Protein AF-A0A818M8B7-F1 (afdb_monomer)

Nearest PDB structures (foldseek):
  6uel-assembly1_A  TM=8.798E-01  e=2.256E-03  Homo sapiens
  6w2j-assembly1_A  TM=8.825E-01  e=2.415E-03  Homo sapiens
  6uel-assembly2_B  TM=9.240E-01  e=3.629E-03  Homo sapiens
  5dot-assembly1_A  TM=8.848E-01  e=3.629E-03  Homo sapiens
  6w2j-assembly2_B  TM=8.796E-01  e=3.391E-03  Homo sapiens

Sequence (70 aa):
QTSIDLPNKIFCEQITDTHVLPVIREERPYGMLLSFGERTALHCGIRLHEENMLAAYLCNILGEQNIFIC

Solvent-accessible surface area (backbone atoms only — not comparable to full-atom values): 4363 Å² total; per-residue (Å²): 135,79,79,74,82,67,66,95,61,83,59,94,63,71,77,38,68,84,58,47,50,60,50,47,67,73,68,53,44,70,35,42,26,45,89,84,38,59,73,58,41,39,53,41,53,49,48,40,52,77,69,47,60,32,62,84,58,64,30,40,82,35,77,96,65,82,37,74,64,101

Foldseek 3Di:
DDPPPDAPDADP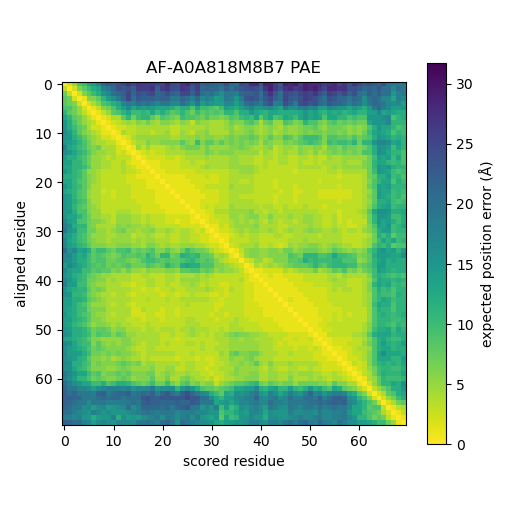DDLACVVVLVVCVVVLDCEDEQPPPDPSNVVSVVVCVVVCVCVVSNYYHDYPDDDDHD

Structure (mmCIF, N/CA/C/O backbone):
data_AF-A0A818M8B7-F1
#
_entry.id   AF-A0A818M8B7-F1
#
loop_
_atom_site.group_PDB
_atom_site.id
_atom_site.type_symbol
_atom_site.label_atom_id
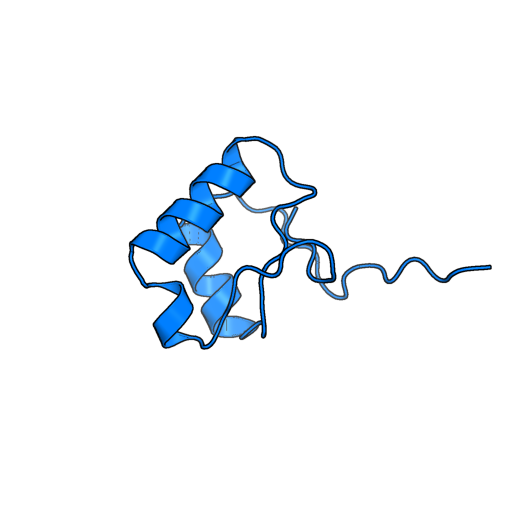_atom_site.label_alt_id
_atom_site.label_comp_id
_atom_site.label_asym_id
_atom_site.label_entity_id
_atom_site.label_seq_id
_atom_site.pdbx_PDB_ins_code
_atom_site.Cartn_x
_atom_site.Cartn_y
_atom_site.Cartn_z
_atom_site.occupancy
_atom_site.B_iso_or_equiv
_atom_site.auth_seq_id
_atom_site.auth_comp_id
_atom_site.auth_asym_id
_atom_site.auth_atom_id
_atom_site.pdbx_PDB_model_num
ATOM 1 N N . GLN A 1 1 ? -10.542 27.905 -2.567 1.00 39.03 1 GLN A N 1
ATOM 2 C CA . GLN A 1 1 ? -9.615 27.488 -1.500 1.00 39.03 1 GLN A CA 1
ATOM 3 C C . GLN A 1 1 ? -9.926 26.033 -1.207 1.00 39.03 1 GLN A C 1
ATOM 5 O O . GLN A 1 1 ? -10.794 25.738 -0.403 1.00 39.03 1 GLN A O 1
ATOM 10 N N . THR A 1 2 ? -9.352 25.129 -1.992 1.00 46.03 2 THR A N 1
ATOM 11 C CA . THR A 1 2 ? -9.448 23.691 -1.747 1.00 46.03 2 THR A CA 1
ATOM 12 C C . THR A 1 2 ? -8.364 23.364 -0.737 1.00 46.03 2 THR A C 1
ATOM 14 O O . THR A 1 2 ? -7.182 23.531 -1.031 1.00 46.03 2 THR A O 1
ATOM 17 N N . SER A 1 3 ? -8.763 23.005 0.480 1.00 47.94 3 SER A N 1
ATOM 18 C CA . SER A 1 3 ? -7.850 22.424 1.456 1.00 47.94 3 SER A CA 1
ATOM 19 C C . SER A 1 3 ? -7.258 21.182 0.803 1.00 47.94 3 SER A C 1
ATOM 21 O O . SER A 1 3 ? -7.977 20.223 0.547 1.00 47.94 3 SER A O 1
ATOM 23 N N . ILE A 1 4 ? -5.985 21.244 0.421 1.00 58.28 4 ILE A N 1
ATOM 24 C CA . ILE A 1 4 ? -5.227 20.052 0.059 1.00 58.28 4 ILE A CA 1
ATOM 25 C C . ILE A 1 4 ? -5.264 19.208 1.328 1.00 58.28 4 ILE A C 1
ATOM 27 O O . ILE A 1 4 ? -4.709 19.635 2.340 1.00 58.28 4 ILE A O 1
ATOM 31 N N . ASP A 1 5 ? -6.006 18.102 1.306 1.00 57.41 5 ASP A N 1
ATOM 32 C CA . ASP A 1 5 ? -6.006 17.106 2.374 1.00 57.41 5 ASP A CA 1
ATOM 33 C C . ASP A 1 5 ? -4.565 16.608 2.512 1.00 57.41 5 ASP A C 1
ATOM 35 O O . ASP A 1 5 ? -4.104 15.728 1.783 1.00 57.41 5 ASP A O 1
ATOM 39 N N . LEU A 1 6 ? -3.805 17.270 3.385 1.00 57.56 6 LEU A N 1
ATOM 40 C CA . LEU A 1 6 ? -2.477 16.828 3.756 1.00 57.56 6 LEU A CA 1
ATOM 41 C C . LEU A 1 6 ? -2.638 15.445 4.391 1.00 57.56 6 LEU A C 1
ATOM 43 O O . LEU A 1 6 ? -3.542 15.258 5.212 1.00 57.56 6 LEU A O 1
ATOM 47 N N . PRO A 1 7 ? -1.775 14.476 4.055 1.00 63.56 7 PRO A N 1
ATOM 48 C CA . PRO A 1 7 ? -1.821 13.186 4.715 1.00 63.56 7 PRO A CA 1
ATOM 49 C C . PRO A 1 7 ? -1.656 13.380 6.228 1.00 63.56 7 PRO A C 1
ATOM 51 O O . PRO A 1 7 ? -0.744 14.067 6.685 1.00 63.56 7 PRO A O 1
ATOM 54 N N . ASN A 1 8 ? -2.542 12.753 7.007 1.00 67.75 8 ASN A N 1
ATOM 55 C CA . ASN A 1 8 ? -2.513 12.821 8.472 1.00 67.75 8 ASN A CA 1
ATOM 56 C C . ASN A 1 8 ? -1.201 12.274 9.062 1.00 67.75 8 ASN A C 1
ATOM 58 O O . ASN A 1 8 ? -0.823 12.645 10.172 1.00 67.75 8 ASN A O 1
ATOM 62 N N . LYS A 1 9 ? -0.514 11.387 8.330 1.00 71.00 9 LYS A N 1
ATOM 63 C CA . LYS A 1 9 ? 0.789 10.816 8.679 1.00 71.00 9 LYS A CA 1
ATOM 64 C C . LYS A 1 9 ? 1.635 10.641 7.425 1.00 71.00 9 LYS A C 1
ATOM 66 O O . LYS A 1 9 ? 1.122 10.240 6.385 1.00 71.00 9 LYS A O 1
ATOM 71 N N . ILE A 1 10 ? 2.927 10.924 7.552 1.00 74.50 10 ILE A N 1
ATOM 72 C CA . ILE A 1 10 ? 3.922 10.768 6.490 1.00 74.50 10 ILE A CA 1
ATOM 73 C C . ILE A 1 10 ? 4.967 9.773 6.993 1.00 74.50 10 ILE A C 1
ATOM 75 O O . ILE A 1 10 ? 5.558 9.994 8.051 1.00 74.50 10 ILE A O 1
ATOM 79 N N . PHE A 1 11 ? 5.189 8.695 6.243 1.00 74.69 11 PHE A N 1
ATOM 80 C CA . PHE A 1 11 ? 6.186 7.671 6.553 1.00 74.69 11 PHE A CA 1
ATOM 81 C C . PHE A 1 11 ? 7.363 7.811 5.589 1.00 74.69 11 PHE A C 1
ATOM 83 O O . PHE A 1 11 ? 7.268 7.397 4.448 1.00 74.69 11 PHE A O 1
ATOM 90 N N . CYS A 1 12 ? 8.479 8.387 6.036 1.00 73.88 12 CYS A N 1
ATOM 91 C CA . CYS A 1 12 ? 9.677 8.563 5.203 1.00 73.88 12 CYS A CA 1
ATOM 92 C C . CYS A 1 12 ? 10.599 7.329 5.257 1.00 73.88 12 CYS A C 1
ATOM 94 O O . CYS A 1 12 ? 11.791 7.450 5.546 1.00 73.88 12 CYS A O 1
ATOM 96 N N . GLU A 1 13 ? 10.040 6.137 5.057 1.00 76.88 13 GLU A N 1
ATOM 97 C CA . GLU A 1 13 ? 10.785 4.873 5.061 1.00 76.88 13 GLU A CA 1
ATOM 98 C C . GLU A 1 13 ? 11.068 4.378 3.638 1.00 76.88 13 GLU A C 1
ATOM 100 O O . GLU A 1 13 ? 10.564 4.910 2.652 1.00 76.88 13 GLU A O 1
ATOM 105 N N . GLN A 1 14 ? 11.909 3.351 3.501 1.00 78.75 14 GLN A N 1
ATOM 106 C CA . GLN A 1 14 ? 12.172 2.770 2.187 1.00 78.75 14 GLN A CA 1
ATOM 107 C C . GLN A 1 14 ? 10.942 2.031 1.663 1.00 78.75 14 GLN A C 1
ATOM 109 O O . GLN A 1 14 ? 10.392 1.169 2.351 1.00 78.75 14 GLN A O 1
ATOM 114 N N . ILE A 1 15 ? 10.565 2.302 0.411 1.00 80.25 15 ILE A N 1
ATOM 115 C CA . ILE A 1 15 ? 9.405 1.678 -0.234 1.00 80.25 15 ILE A CA 1
ATOM 116 C C . ILE A 1 15 ? 9.721 0.225 -0.609 1.00 80.25 15 ILE A C 1
ATOM 118 O O . ILE A 1 15 ? 10.064 -0.108 -1.742 1.00 80.25 15 ILE A O 1
ATOM 122 N N . THR A 1 16 ? 9.628 -0.641 0.391 1.00 83.75 16 THR A N 1
ATOM 123 C CA . THR A 1 16 ? 9.873 -2.081 0.318 1.00 83.75 16 THR A CA 1
ATOM 124 C C . THR A 1 16 ? 8.825 -2.804 1.150 1.00 83.75 16 THR A C 1
ATOM 126 O O . THR A 1 16 ? 8.392 -2.303 2.187 1.00 83.75 16 THR A O 1
ATOM 129 N N . ASP A 1 17 ? 8.434 -4.000 0.728 1.00 83.31 17 ASP A N 1
ATOM 130 C CA . ASP A 1 17 ? 7.358 -4.774 1.355 1.00 83.31 17 ASP A CA 1
ATOM 131 C C . ASP A 1 17 ? 7.577 -4.966 2.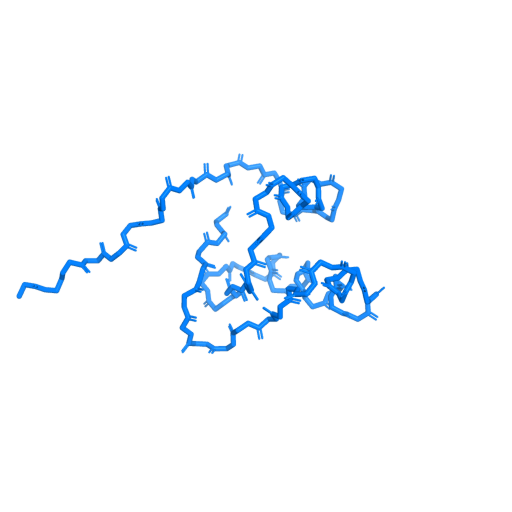860 1.00 83.31 17 ASP A C 1
ATOM 133 O O . ASP A 1 17 ? 6.640 -4.860 3.643 1.00 83.31 17 ASP A O 1
ATOM 137 N N . THR A 1 18 ? 8.827 -5.189 3.280 1.00 85.81 18 THR A N 1
ATOM 138 C CA . THR A 1 18 ? 9.202 -5.416 4.683 1.00 85.81 18 THR A CA 1
ATOM 139 C C . THR A 1 18 ? 8.998 -4.194 5.572 1.00 85.81 18 THR A C 1
ATOM 141 O O . THR A 1 18 ? 8.740 -4.359 6.761 1.00 85.81 18 THR A O 1
ATOM 144 N N . HIS A 1 19 ? 9.105 -2.990 5.009 1.00 85.56 19 HIS A N 1
ATOM 145 C CA . HIS A 1 19 ? 8.871 -1.729 5.717 1.00 85.56 19 HIS A CA 1
ATOM 146 C C . HIS A 1 19 ? 7.411 -1.275 5.603 1.00 85.56 19 HIS A C 1
ATOM 148 O O . HIS A 1 19 ? 6.845 -0.741 6.552 1.00 85.56 19 HIS A O 1
ATOM 154 N N . VAL A 1 20 ? 6.759 -1.559 4.475 1.00 84.88 20 VAL A N 1
ATOM 155 C CA . VAL A 1 20 ? 5.379 -1.136 4.204 1.00 84.88 20 VAL A CA 1
ATOM 156 C C . VAL A 1 20 ? 4.345 -2.032 4.905 1.00 84.88 20 VAL A C 1
ATOM 158 O O . VAL A 1 20 ? 3.337 -1.524 5.396 1.00 84.88 20 VAL A O 1
ATOM 161 N N . LEU A 1 21 ? 4.578 -3.346 5.029 1.00 85.75 21 LEU A N 1
ATOM 162 C CA . LEU A 1 21 ? 3.641 -4.257 5.711 1.00 85.75 21 LEU A CA 1
ATOM 163 C C . LEU A 1 21 ? 3.353 -3.867 7.169 1.00 85.75 21 LEU A C 1
ATOM 165 O O . LEU A 1 21 ? 2.181 -3.839 7.550 1.00 85.75 21 LEU A O 1
ATOM 169 N N . PRO A 1 22 ? 4.372 -3.595 8.012 1.00 87.31 22 PRO A N 1
ATOM 170 C CA . PRO A 1 22 ? 4.154 -3.159 9.387 1.00 87.31 22 PRO A CA 1
ATOM 171 C C . PRO A 1 22 ? 3.304 -1.891 9.469 1.00 87.31 22 PRO A C 1
ATOM 173 O O . PRO A 1 22 ? 2.391 -1.839 10.291 1.00 87.31 22 PRO A O 1
ATOM 176 N N . VAL A 1 23 ? 3.539 -0.928 8.571 1.00 85.25 23 VAL A N 1
ATOM 177 C CA . VAL A 1 23 ? 2.769 0.320 8.487 1.00 85.25 23 VAL A CA 1
ATOM 178 C C . VAL A 1 23 ? 1.308 0.036 8.139 1.00 85.25 23 VAL A C 1
ATOM 180 O O . VAL A 1 23 ? 0.411 0.499 8.836 1.00 85.25 23 VAL A O 1
ATOM 183 N N . ILE A 1 24 ? 1.039 -0.795 7.126 1.00 84.94 24 ILE A N 1
ATOM 184 C CA . ILE A 1 24 ? -0.333 -1.208 6.773 1.00 84.94 24 ILE A CA 1
ATOM 185 C C . ILE A 1 24 ? -0.995 -1.945 7.943 1.00 84.94 24 ILE A C 1
ATOM 187 O O . ILE A 1 24 ? -2.187 -1.778 8.197 1.00 84.94 24 ILE A O 1
ATOM 191 N N . ARG A 1 25 ? -0.233 -2.753 8.684 1.00 85.81 25 ARG A N 1
ATOM 192 C CA . ARG A 1 25 ? -0.738 -3.509 9.832 1.00 85.81 25 ARG A CA 1
ATOM 193 C C . ARG A 1 25 ? -1.121 -2.609 11.008 1.00 85.81 25 ARG A C 1
ATOM 195 O O . ARG A 1 25 ? -2.119 -2.908 11.665 1.00 85.81 25 ARG A O 1
ATOM 202 N N . GLU A 1 26 ? -0.335 -1.573 11.290 1.00 86.75 26 GLU A N 1
ATOM 203 C CA . GLU A 1 26 ? -0.600 -0.612 12.368 1.00 86.75 26 GLU A CA 1
ATOM 204 C C . GLU A 1 26 ? -1.679 0.402 11.986 1.00 86.75 26 GLU A C 1
ATOM 206 O O . GLU A 1 26 ? -2.621 0.605 12.749 1.00 86.75 26 GLU A O 1
ATOM 211 N N . GLU A 1 27 ? -1.586 0.993 10.795 1.00 85.38 27 GLU A N 1
ATOM 212 C CA . GLU A 1 27 ? -2.508 2.042 10.351 1.00 85.38 27 GLU A CA 1
ATOM 213 C C . GLU A 1 27 ? -3.831 1.491 9.810 1.00 85.38 27 GLU A C 1
ATOM 215 O O . GLU A 1 27 ? -4.827 2.2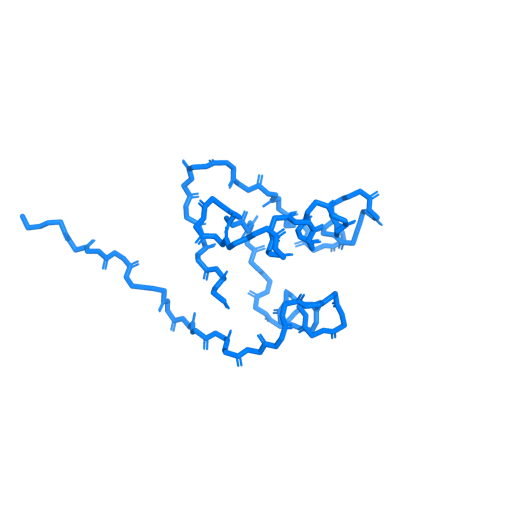10 9.790 1.00 85.38 27 GLU A O 1
ATOM 220 N N . ARG A 1 28 ? -3.858 0.222 9.375 1.00 84.19 28 ARG A N 1
ATOM 221 C CA . ARG A 1 28 ? -5.020 -0.445 8.756 1.00 84.19 28 ARG A CA 1
ATOM 222 C C . ARG A 1 28 ? -5.738 0.445 7.729 1.00 84.19 28 ARG A C 1
ATOM 224 O O . ARG A 1 28 ? -6.938 0.703 7.868 1.00 84.19 28 ARG A O 1
ATOM 231 N N . PRO A 1 29 ? -5.023 0.933 6.702 1.00 82.81 29 PRO A N 1
ATOM 232 C CA . PRO A 1 29 ? -5.618 1.811 5.713 1.00 82.81 29 PRO A CA 1
ATOM 233 C C . PRO A 1 29 ? -6.668 1.061 4.890 1.00 82.81 29 PRO A C 1
ATOM 235 O O . PRO A 1 29 ? -6.467 -0.082 4.483 1.00 82.81 29 PRO A O 1
ATOM 238 N N . TYR A 1 30 ? -7.769 1.746 4.580 1.00 79.06 30 TYR A N 1
ATOM 239 C CA . TYR A 1 30 ? -8.825 1.213 3.711 1.00 79.06 30 TYR A CA 1
ATOM 240 C C . TYR A 1 30 ? -8.344 1.011 2.264 1.00 79.06 30 TYR A C 1
ATOM 242 O O . TYR A 1 30 ? -8.869 0.181 1.523 1.00 79.06 30 TYR A O 1
ATOM 250 N N . GLY A 1 31 ? -7.318 1.761 1.859 1.00 80.25 31 GLY A N 1
ATOM 251 C CA . GLY A 1 31 ? -6.676 1.591 0.570 1.00 80.25 31 GLY A CA 1
ATOM 252 C C . GLY A 1 31 ? -5.345 2.321 0.448 1.00 80.25 31 GLY A C 1
ATOM 253 O O . GLY A 1 31 ? -4.959 3.083 1.329 1.00 80.25 31 GLY A O 1
ATOM 254 N N . MET A 1 32 ? -4.636 2.064 -0.646 1.00 78.75 32 MET A N 1
ATOM 255 C CA . MET A 1 32 ? -3.362 2.702 -0.985 1.00 78.75 32 MET A CA 1
ATOM 256 C C . MET A 1 32 ? -3.473 3.386 -2.344 1.00 78.75 32 MET A C 1
ATOM 258 O O . MET A 1 32 ? -3.991 2.790 -3.290 1.00 78.75 32 MET A O 1
ATOM 262 N N . LEU A 1 33 ? -2.950 4.608 -2.455 1.00 77.62 33 LEU A N 1
ATOM 263 C CA . LEU A 1 33 ? -2.870 5.340 -3.716 1.00 77.62 33 LEU A CA 1
ATOM 264 C C . LEU A 1 33 ? -1.428 5.346 -4.219 1.00 77.62 33 LEU A C 1
ATOM 266 O O . LEU A 1 33 ? -0.543 5.950 -3.619 1.00 77.62 33 LEU A O 1
ATOM 270 N N . LEU A 1 34 ? -1.207 4.698 -5.358 1.00 75.81 34 LEU A N 1
ATOM 271 C CA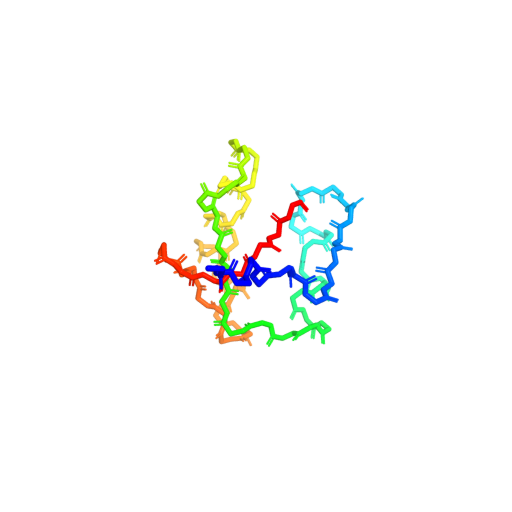 . LEU A 1 34 ? 0.117 4.580 -5.978 1.00 75.81 34 LEU A CA 1
ATOM 272 C C . LEU A 1 34 ? 0.356 5.634 -7.071 1.00 75.81 34 LEU A C 1
ATOM 274 O O . LEU A 1 34 ? 1.460 5.729 -7.597 1.00 75.81 34 LEU A O 1
ATOM 278 N N . SER A 1 35 ? -0.660 6.442 -7.402 1.00 69.06 35 SER A N 1
ATOM 279 C CA . SER A 1 35 ? -0.651 7.410 -8.513 1.00 69.06 35 SER A CA 1
ATOM 280 C C . SER A 1 35 ? 0.395 8.523 -8.389 1.00 69.06 35 SER A C 1
ATOM 282 O O . SER A 1 35 ? 0.732 9.144 -9.392 1.00 69.06 35 SER A O 1
ATOM 284 N N . PHE A 1 36 ? 0.889 8.791 -7.179 1.00 69.06 36 PHE A N 1
ATOM 285 C CA . PHE A 1 36 ? 1.834 9.879 -6.904 1.00 69.06 36 PHE A CA 1
ATOM 286 C C . PHE A 1 36 ? 3.260 9.408 -6.612 1.00 69.06 36 PHE A C 1
ATOM 288 O O . PHE A 1 36 ? 4.158 10.238 -6.487 1.00 69.06 36 PHE A O 1
ATOM 295 N N . GLY A 1 37 ? 3.478 8.098 -6.497 1.00 68.31 37 GLY A N 1
ATOM 296 C CA . GLY A 1 37 ? 4.803 7.546 -6.251 1.00 68.31 37 GLY A CA 1
ATOM 297 C C . GLY A 1 37 ? 5.584 7.316 -7.545 1.00 68.31 37 GLY A C 1
ATOM 298 O O . GLY A 1 37 ? 5.015 7.137 -8.623 1.00 68.31 37 GLY A O 1
ATOM 299 N N . GLU A 1 38 ? 6.913 7.290 -7.445 1.00 77.69 38 GLU A N 1
ATOM 300 C CA . GLU A 1 38 ? 7.768 6.871 -8.557 1.00 77.69 38 GLU A CA 1
ATOM 301 C C . GLU A 1 38 ? 7.578 5.374 -8.884 1.00 77.69 38 GLU A C 1
ATOM 303 O O . GLU A 1 38 ? 6.821 4.644 -8.238 1.00 77.69 38 GLU A O 1
ATOM 308 N N . ARG A 1 39 ? 8.323 4.875 -9.879 1.00 81.12 39 ARG A N 1
ATOM 309 C CA . ARG A 1 39 ? 8.284 3.467 -10.322 1.00 81.12 39 ARG A CA 1
ATOM 310 C C . ARG A 1 39 ? 8.402 2.460 -9.173 1.00 81.12 39 ARG A C 1
ATOM 312 O O . ARG A 1 39 ? 7.768 1.412 -9.226 1.00 81.12 39 ARG A O 1
ATOM 319 N N . THR A 1 40 ? 9.182 2.785 -8.145 1.00 82.81 40 THR A N 1
ATOM 320 C CA . THR A 1 40 ? 9.392 1.939 -6.964 1.00 82.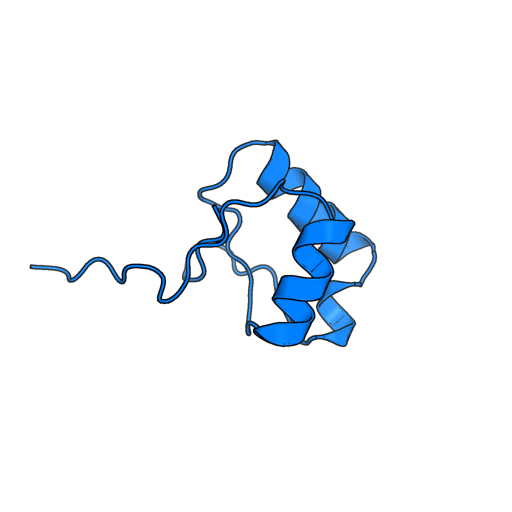81 40 THR A CA 1
ATOM 321 C C . THR A 1 40 ? 8.108 1.735 -6.162 1.00 82.81 40 THR A C 1
ATOM 323 O O . THR A 1 40 ? 7.791 0.603 -5.805 1.00 82.81 40 THR A O 1
ATOM 326 N N . ALA A 1 41 ? 7.333 2.798 -5.931 1.00 80.62 41 ALA A N 1
ATOM 327 C CA . ALA A 1 41 ? 6.074 2.715 -5.195 1.00 80.62 41 ALA A CA 1
ATOM 328 C C . ALA A 1 41 ? 5.023 1.923 -5.965 1.00 80.62 41 ALA A C 1
ATOM 330 O O . ALA A 1 41 ? 4.368 1.049 -5.400 1.00 80.62 41 ALA A O 1
ATOM 331 N N . LEU A 1 42 ? 4.928 2.174 -7.272 1.00 82.94 42 LEU A N 1
ATOM 332 C CA . LEU A 1 42 ? 4.008 1.460 -8.145 1.00 82.94 42 LEU A CA 1
ATOM 333 C C . LEU A 1 42 ? 4.318 -0.043 -8.176 1.00 82.94 42 LEU A C 1
ATOM 335 O O . LEU A 1 42 ? 3.421 -0.853 -7.962 1.00 82.94 42 LEU A O 1
ATOM 339 N N . HIS A 1 43 ? 5.582 -0.419 -8.393 1.00 83.94 43 HIS A N 1
ATOM 340 C CA . HIS A 1 43 ? 5.992 -1.825 -8.397 1.00 83.94 43 HIS A CA 1
ATOM 341 C C . HIS A 1 43 ? 5.791 -2.497 -7.034 1.00 83.94 43 HIS A C 1
ATOM 343 O O . HIS A 1 43 ? 5.311 -3.626 -6.991 1.00 83.94 43 HIS A O 1
ATOM 349 N N . CYS A 1 44 ? 6.124 -1.817 -5.933 1.00 86.06 44 CYS A N 1
ATOM 350 C CA . CYS A 1 44 ? 5.926 -2.341 -4.581 1.00 86.06 44 CYS A CA 1
ATOM 351 C C . CYS A 1 44 ? 4.439 -2.602 -4.301 1.00 86.06 44 CYS A C 1
ATOM 353 O O . CYS A 1 44 ? 4.059 -3.708 -3.927 1.00 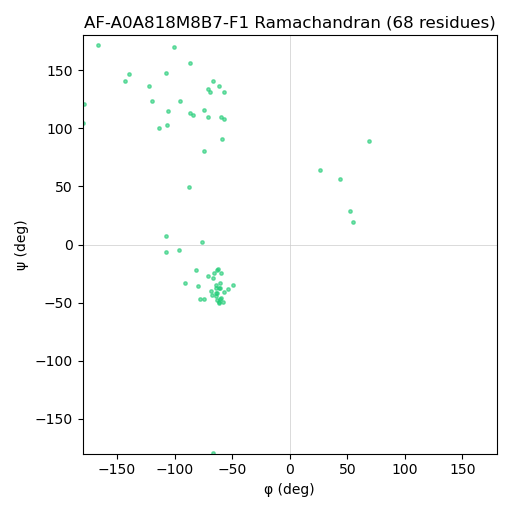86.06 44 CYS A O 1
ATOM 355 N N . GLY A 1 45 ? 3.575 -1.619 -4.565 1.00 83.50 45 GLY A N 1
ATOM 356 C CA . GLY A 1 45 ? 2.140 -1.761 -4.343 1.00 83.50 45 GLY A CA 1
ATOM 357 C C . GLY A 1 45 ? 1.497 -2.836 -5.223 1.00 83.50 45 GLY A C 1
ATOM 358 O O . GLY A 1 45 ? 0.714 -3.636 -4.715 1.00 83.50 45 GLY A O 1
ATOM 359 N N . ILE A 1 46 ? 1.873 -2.922 -6.507 1.00 85.00 46 ILE A N 1
ATOM 360 C CA . ILE A 1 46 ? 1.417 -4.004 -7.398 1.00 85.00 46 ILE A CA 1
ATOM 361 C C . ILE A 1 46 ? 1.865 -5.364 -6.859 1.00 85.00 46 ILE A C 1
ATOM 363 O O . ILE A 1 46 ? 1.031 -6.257 -6.745 1.00 85.00 46 ILE A O 1
ATOM 367 N N . ARG A 1 47 ? 3.133 -5.516 -6.454 1.00 87.81 47 ARG A N 1
ATOM 368 C CA . ARG A 1 47 ? 3.633 -6.779 -5.892 1.00 87.81 47 ARG A CA 1
ATOM 369 C C . ARG A 1 47 ? 2.863 -7.187 -4.636 1.00 87.81 47 ARG A C 1
ATOM 371 O O . ARG A 1 47 ? 2.418 -8.323 -4.537 1.00 87.81 47 ARG A O 1
ATOM 378 N N . LEU A 1 48 ? 2.631 -6.254 -3.714 1.00 86.00 48 LEU A N 1
ATOM 379 C CA . LEU A 1 48 ? 1.842 -6.500 -2.501 1.00 86.00 48 LEU A CA 1
ATOM 380 C C . LEU A 1 48 ? 0.397 -6.926 -2.808 1.00 86.00 48 LEU A C 1
ATOM 382 O O . LEU A 1 48 ? -0.199 -7.708 -2.060 1.00 86.00 48 LEU A O 1
ATOM 386 N N . HIS A 1 49 ? -0.174 -6.415 -3.898 1.00 85.62 49 HIS A N 1
ATOM 387 C CA . HIS A 1 49 ? -1.493 -6.812 -4.372 1.00 85.62 49 HIS A CA 1
ATOM 388 C C . HIS A 1 49 ? -1.484 -8.200 -5.025 1.00 85.62 49 HIS A C 1
ATOM 390 O O . HIS A 1 49 ? -2.319 -9.031 -4.675 1.00 85.62 49 HIS A O 1
ATOM 396 N N . GLU A 1 50 ? -0.522 -8.478 -5.907 1.00 87.06 50 GLU A N 1
ATOM 397 C CA . GLU A 1 50 ? -0.353 -9.782 -6.563 1.00 87.06 50 GLU A CA 1
ATOM 398 C C . GLU A 1 50 ? -0.077 -10.906 -5.553 1.00 87.06 50 GLU A C 1
ATOM 400 O O . GLU A 1 50 ? -0.616 -12.006 -5.676 1.00 87.06 50 GLU A O 1
ATOM 405 N N . GLU A 1 51 ? 0.689 -10.618 -4.500 1.00 89.00 51 GLU A N 1
ATOM 406 C CA . GLU A 1 51 ? 0.969 -11.555 -3.408 1.00 89.00 51 GLU A CA 1
ATOM 407 C C . GLU A 1 51 ? -0.203 -11.720 -2.420 1.00 89.00 51 GLU A C 1
ATOM 409 O O . GLU A 1 51 ? -0.088 -12.455 -1.441 1.00 89.00 51 GLU A O 1
ATOM 414 N N . ASN A 1 52 ? -1.349 -11.063 -2.652 1.00 85.50 52 ASN A N 1
ATOM 415 C CA . ASN A 1 52 ? -2.516 -11.047 -1.757 1.00 85.50 52 ASN A CA 1
ATOM 416 C C . ASN A 1 52 ? -2.207 -10.592 -0.315 1.00 85.50 52 ASN A C 1
ATOM 418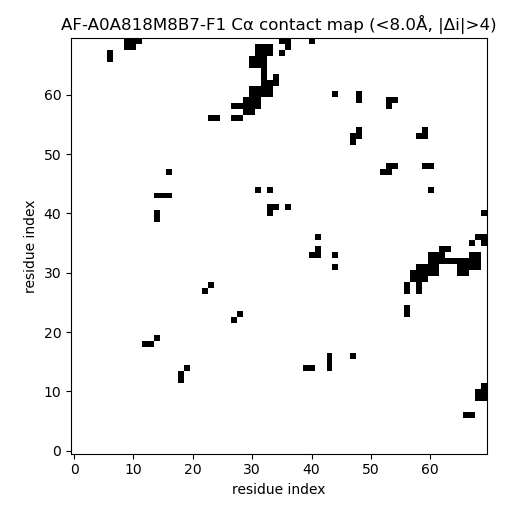 O O . ASN A 1 52 ? -3.007 -10.809 0.598 1.00 85.50 52 ASN A O 1
ATOM 422 N N . MET A 1 53 ? -1.085 -9.901 -0.096 1.00 86.25 53 MET A N 1
ATOM 423 C CA . MET A 1 53 ? -0.703 -9.382 1.220 1.00 86.25 53 MET A CA 1
ATOM 424 C C . MET A 1 53 ? -1.708 -8.330 1.702 1.00 86.25 53 MET A C 1
ATOM 426 O O . MET A 1 53 ? -2.072 -8.299 2.876 1.00 86.25 53 MET A O 1
ATOM 430 N N . LEU A 1 54 ? -2.210 -7.499 0.782 1.00 83.12 54 LEU A N 1
ATOM 431 C CA . LEU A 1 54 ? -3.187 -6.447 1.082 1.00 83.12 54 LEU A CA 1
ATOM 432 C C . LEU A 1 54 ? -4.588 -6.997 1.412 1.00 83.12 54 LEU A C 1
ATOM 434 O O . LEU A 1 54 ? -5.320 -6.390 2.198 1.00 83.12 54 LEU A O 1
ATOM 438 N N . ALA A 1 55 ? -4.942 -8.174 0.881 1.00 83.06 55 ALA A N 1
ATOM 439 C CA . ALA A 1 55 ? -6.253 -8.794 1.085 1.00 83.06 55 ALA A CA 1
ATOM 440 C C . ALA A 1 55 ? -6.498 -9.165 2.559 1.00 83.06 55 ALA A C 1
ATOM 442 O O . ALA A 1 55 ? -7.609 -9.003 3.063 1.00 83.06 55 ALA A O 1
ATOM 443 N N . ALA A 1 56 ? -5.447 -9.575 3.281 1.00 85.56 56 ALA A N 1
ATOM 444 C CA . ALA A 1 56 ? -5.507 -9.857 4.718 1.00 85.56 56 ALA A CA 1
ATOM 445 C C . ALA A 1 56 ? -5.858 -8.621 5.570 1.00 85.56 56 ALA A C 1
ATOM 447 O O . ALA A 1 56 ? -6.347 -8.761 6.693 1.00 85.56 56 ALA A O 1
ATOM 448 N N . TYR A 1 57 ? -5.632 -7.418 5.038 1.00 84.94 57 TYR A N 1
ATOM 449 C CA . TYR A 1 57 ? -5.873 -6.151 5.727 1.00 84.94 57 TYR A CA 1
ATOM 450 C C . TYR A 1 57 ? -7.089 -5.390 5.192 1.00 84.94 57 TYR A C 1
ATOM 452 O O . TYR A 1 57 ? -7.314 -4.264 5.625 1.00 84.94 57 TYR A O 1
ATOM 460 N N . LEU A 1 58 ? -7.880 -5.995 4.290 1.00 82.12 58 LEU A N 1
ATOM 461 C CA . LEU A 1 58 ? -8.981 -5.329 3.574 1.00 82.12 58 LEU A CA 1
ATOM 462 C C . LEU A 1 58 ? -8.527 -4.030 2.882 1.00 82.12 58 LEU A C 1
ATOM 464 O O . LEU A 1 58 ? -9.308 -3.095 2.722 1.00 82.12 58 LEU A O 1
ATOM 468 N N . CYS A 1 59 ? -7.253 -3.978 2.490 1.00 80.75 59 CYS A N 1
ATOM 469 C CA . CYS A 1 59 ? -6.652 -2.821 1.859 1.00 80.75 59 CYS A CA 1
ATOM 470 C C . CYS A 1 59 ? -6.709 -3.004 0.340 1.00 80.75 59 CYS A C 1
ATOM 472 O O . CYS A 1 59 ? -6.207 -3.998 -0.185 1.00 80.75 59 CYS A O 1
ATOM 474 N N . ASN A 1 60 ? -7.320 -2.060 -0.373 1.00 77.81 60 ASN A N 1
ATOM 475 C CA . ASN A 1 60 ? -7.367 -2.080 -1.836 1.00 77.81 60 ASN A CA 1
ATOM 476 C C . ASN A 1 60 ? -6.453 -1.017 -2.442 1.00 77.81 60 ASN A C 1
ATOM 478 O O . ASN A 1 60 ? -6.305 0.076 -1.902 1.00 77.81 60 ASN A O 1
ATOM 482 N N . ILE A 1 61 ? -5.888 -1.301 -3.615 1.00 75.19 61 ILE A N 1
ATOM 483 C CA . ILE A 1 61 ? -5.261 -0.247 -4.413 1.00 75.19 61 ILE A CA 1
ATOM 484 C C . ILE A 1 61 ? -6.391 0.624 -4.961 1.00 75.19 61 ILE A C 1
ATOM 486 O O . ILE A 1 61 ? -7.180 0.186 -5.799 1.00 75.19 61 ILE A O 1
ATOM 490 N N . LEU A 1 62 ? -6.491 1.846 -4.447 1.00 69.94 62 LEU A N 1
ATOM 491 C CA . LEU A 1 62 ? -7.446 2.835 -4.919 1.00 69.94 62 LEU A CA 1
ATOM 492 C C . LEU A 1 62 ? -6.799 3.566 -6.094 1.00 69.94 62 LEU A C 1
ATOM 494 O O . LEU A 1 62 ? -5.795 4.257 -5.936 1.00 69.94 62 LEU A O 1
ATOM 498 N N . GLY A 1 63 ? -7.354 3.382 -7.289 1.00 61.50 63 GLY A N 1
ATOM 499 C CA . GLY A 1 63 ? -7.054 4.249 -8.425 1.00 61.50 63 GLY A CA 1
ATOM 500 C C . GLY A 1 63 ? -7.683 5.624 -8.203 1.00 61.50 63 GLY A C 1
ATOM 501 O O . GLY A 1 63 ? -8.834 5.690 -7.783 1.00 61.50 63 GLY A O 1
ATOM 502 N N . GLU A 1 64 ? -6.896 6.682 -8.445 1.00 44.12 64 GLU A N 1
ATOM 503 C CA . GLU A 1 64 ? -7.249 8.110 -8.350 1.00 44.12 64 GLU A CA 1
ATOM 504 C C . GLU A 1 64 ? -8.388 8.430 -7.370 1.00 44.12 64 GLU A C 1
ATOM 506 O O . GLU A 1 64 ? -9.446 8.876 -7.791 1.00 44.12 64 GLU A O 1
ATOM 511 N N . GLN A 1 65 ? -8.184 8.183 -6.074 1.00 42.88 65 GLN A N 1
ATOM 512 C CA . GLN A 1 65 ? -8.530 9.098 -4.978 1.00 42.88 65 GLN A CA 1
ATOM 513 C C . GLN A 1 65 ? -8.118 8.471 -3.629 1.00 42.88 65 GLN A C 1
ATOM 515 O O . GLN A 1 65 ? -8.623 7.430 -3.221 1.00 42.88 65 GLN A O 1
ATOM 520 N N . ASN A 1 66 ? -7.242 9.198 -2.929 1.00 42.50 66 ASN A N 1
ATOM 521 C CA . ASN A 1 66 ? -6.977 9.207 -1.483 1.00 42.50 66 ASN A CA 1
ATOM 522 C C . ASN A 1 66 ? -6.312 7.982 -0.805 1.00 42.50 66 ASN A C 1
ATOM 524 O O . ASN A 1 66 ? -6.996 7.126 -0.257 1.00 42.50 66 ASN A O 1
ATOM 528 N N . ILE A 1 67 ? -4.964 7.989 -0.759 1.00 44.19 67 ILE A N 1
ATOM 529 C CA . ILE A 1 67 ? -4.069 7.802 0.421 1.00 44.19 67 ILE A CA 1
ATOM 530 C C . ILE A 1 67 ? -2.605 7.914 -0.052 1.00 44.19 67 ILE A C 1
ATOM 532 O O . ILE A 1 67 ? -2.076 7.008 -0.688 1.00 44.19 67 ILE A O 1
ATOM 536 N N . PHE A 1 68 ? -1.951 9.041 0.241 1.00 45.00 68 PHE A N 1
ATOM 537 C CA . PHE A 1 68 ? -0.551 9.285 -0.125 1.00 45.00 68 PHE A CA 1
ATOM 538 C C . PHE A 1 68 ? 0.397 8.480 0.766 1.00 45.00 68 PHE A C 1
ATOM 540 O O . PHE A 1 68 ? 0.487 8.737 1.965 1.00 45.00 68 PHE A O 1
ATOM 547 N N . ILE A 1 69 ? 1.132 7.550 0.163 1.00 50.22 69 ILE A N 1
ATOM 548 C CA . ILE 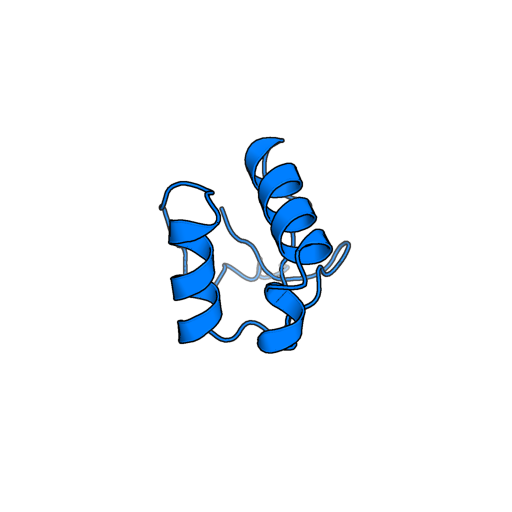A 1 69 ? 2.320 6.944 0.765 1.00 50.22 69 ILE A CA 1
ATOM 549 C C . ILE A 1 69 ? 3.493 7.417 -0.095 1.00 50.22 69 ILE A C 1
ATOM 551 O O . ILE A 1 69 ? 3.655 6.950 -1.223 1.00 50.22 69 ILE A O 1
ATOM 555 N N . CYS A 1 70 ? 4.205 8.431 0.403 1.00 43.56 70 CYS A N 1
ATOM 556 C CA . CYS A 1 70 ? 5.484 8.877 -0.153 1.00 43.56 70 CYS A CA 1
ATOM 557 C C . CYS A 1 70 ? 6.608 7.963 0.323 1.00 43.56 70 CYS A C 1
ATOM 559 O O . CYS A 1 70 ? 6.524 7.526 1.489 1.00 43.56 70 CYS A O 1
#

pLDDT: mean 74.35, std 14.29, range [39.03, 89.0]

Secondary structure (DSSP, 8-state):
-------S----S-SSHHHHHHHHHHH--SEEB-TTS-HHHHHHHHHHHHTTTTGGGT-EE-SSSS-B--

Radius of gyration: 11.72 Å; Cα contacts (8 Å, |Δi|>4): 79; chains: 1; bounding box: 22×39×23 Å

Mean predicted aligned error: 7.87 Å